Protein AF-A0A351SRW9-F1 (afdb_monomer)

Nearest PDB structures (foldseek):
  4lfy-assembly3_B  TM=5.680E-01  e=5.041E-02  Burkholderia cenocepacia J2315
  4lfy-assembly3_A  TM=5.735E-01  e=1.148E-01  Burkholderia cenocepacia J2315
  8du1-assembly1_C  TM=4.199E-01  e=1.011E+00  Elizabethkingia anophelis NUHP1
  8du1-assembly2_D  TM=4.149E-01  e=2.047E+00  Elizabethkingia anophelis NUHP1
  3kgx-assembly1_A  TM=3.823E-01  e=7.462E+00  Mus musculus

Secondary structure (DSSP, 8-state):
---HHHHHHHHHHHHTT--EEE---S-HHHHHHHHHHHHH-TTS-EEEHHHHHH--HHHHHHHHHH-TTEEEE-TT----STT-TTTSSSPP-TT---SB-SSSPBPHHHHHHHHHSTTSEE------SGGGGGGHHHHHHHHHHHHTTS-HHHHHIIIIIHHHHHH--

Sequence (169 aa):
MDTPLMRRFVLLAEKFRVPLLLHAEGEPEVVNGMKSLLEYKPEAKVIWAHNCRRSSAEIIRQILIRYSNLFCDLGGMLNASFAGYGRYWPIRTPWMHLIEDGSGQLYSDMKALYEGFPDRFLIGTDAAHTPALADYERRIHRFRQLLSNLQPETAQRLAFKNAEGLFRR

Mean predicted aligned error: 3.76 Å

pLDDT: mean 91.77, std 8.89, range [58.78, 98.75]

Solvent-accessible surface area (backbone atoms only — not comparable to full-atom values): 9067 Å² total; per-residue (Å²): 102,65,43,80,68,51,53,52,51,48,52,49,23,38,75,70,70,35,64,40,78,43,86,56,64,54,48,69,70,42,47,52,19,50,51,52,52,51,68,72,41,60,82,28,36,34,31,28,34,27,49,48,28,27,35,48,45,67,60,48,50,57,49,50,72,73,36,84,34,53,30,22,26,39,22,54,50,57,49,81,53,86,61,11,50,59,70,51,52,60,68,69,50,98,47,52,44,81,50,47,81,56,84,37,49,56,40,71,60,42,48,53,39,47,66,74,41,33,77,38,36,32,70,44,73,65,60,88,47,77,76,49,52,80,49,42,68,61,50,53,52,41,50,53,44,41,38,70,73,46,56,72,67,36,28,48,21,27,69,42,51,34,50,48,72,58,70,60,128

Radius of gyration: 15.49 Å; Cα contacts (8 Å, |Δi|>4): 272; chains: 1; bounding box: 34×34×39 Å

Structure (mmCIF, N/CA/C/O backbone):
data_AF-A0A351SRW9-F1
#
_entry.id   AF-A0A351SRW9-F1
#
loop_
_atom_site.group_PDB
_atom_site.id
_atom_site.type_symbol
_atom_site.label_atom_id
_atom_site.label_alt_id
_atom_site.label_comp_id
_atom_site.label_asym_id
_atom_site.label_entity_id
_atom_site.label_seq_id
_atom_site.pdbx_PDB_ins_code
_atom_site.Cartn_x
_atom_site.Cartn_y
_atom_site.Cartn_z
_atom_site.occupancy
_atom_site.B_iso_or_equiv
_atom_site.auth_seq_id
_atom_site.auth_comp_id
_atom_site.auth_asym_id
_atom_site.auth_atom_id
_atom_site.pdbx_PDB_model_num
ATOM 1 N N . MET A 1 1 ? 10.072 -7.244 -14.944 1.00 87.81 1 MET A N 1
ATOM 2 C CA . MET A 1 1 ? 8.792 -7.437 -14.231 1.00 87.81 1 MET A CA 1
ATOM 3 C C . MET A 1 1 ? 7.732 -8.051 -15.142 1.00 87.81 1 MET A C 1
ATOM 5 O O . MET A 1 1 ? 7.327 -9.163 -14.858 1.00 87.81 1 MET A O 1
ATOM 9 N N . ASP A 1 2 ? 7.316 -7.428 -16.249 1.00 91.19 2 ASP A N 1
ATOM 10 C CA . ASP A 1 2 ? 6.391 -8.090 -17.190 1.00 91.19 2 ASP A CA 1
ATOM 11 C C . ASP A 1 2 ? 7.121 -9.166 -18.014 1.00 91.19 2 ASP A C 1
ATOM 13 O O . ASP A 1 2 ? 7.977 -8.857 -18.840 1.00 91.19 2 ASP A O 1
ATOM 17 N N . THR A 1 3 ? 6.835 -10.438 -17.741 1.00 94.75 3 THR A N 1
ATOM 18 C CA . THR A 1 3 ? 7.409 -11.600 -18.437 1.00 94.75 3 THR A CA 1
ATOM 19 C C . THR A 1 3 ? 6.326 -12.660 -18.659 1.00 94.75 3 THR A C 1
ATOM 21 O O . THR A 1 3 ? 5.318 -12.659 -17.942 1.00 94.75 3 THR A O 1
ATOM 24 N N . PRO A 1 4 ? 6.519 -13.631 -19.578 1.00 97.06 4 PRO A N 1
ATOM 25 C CA . PRO A 1 4 ? 5.562 -14.725 -19.762 1.00 97.06 4 PRO A CA 1
ATOM 26 C C . PRO A 1 4 ? 5.242 -15.493 -18.470 1.00 97.06 4 PRO A C 1
ATOM 28 O O . PRO A 1 4 ? 4.108 -15.928 -18.278 1.00 97.06 4 PRO A O 1
ATOM 31 N N . LEU A 1 5 ? 6.216 -15.628 -17.562 1.00 96.31 5 LEU A N 1
ATOM 32 C CA . LEU A 1 5 ? 6.014 -16.256 -16.256 1.00 96.31 5 LEU A CA 1
ATOM 33 C C . LEU A 1 5 ? 5.104 -15.410 -15.356 1.00 96.31 5 LEU A C 1
ATOM 35 O O . LEU A 1 5 ? 4.131 -15.928 -14.812 1.00 96.31 5 LEU A O 1
ATOM 39 N N . MET A 1 6 ? 5.375 -14.108 -15.235 1.00 97.12 6 MET A N 1
ATOM 40 C CA . MET A 1 6 ? 4.568 -13.222 -14.390 1.00 97.12 6 MET A CA 1
ATOM 41 C C . MET A 1 6 ? 3.127 -13.114 -14.888 1.00 97.12 6 MET A C 1
ATOM 43 O O . MET A 1 6 ? 2.196 -13.179 -14.087 1.00 97.12 6 MET A O 1
ATOM 47 N N . ARG A 1 7 ? 2.923 -13.077 -16.209 1.00 97.44 7 ARG A N 1
ATOM 48 C CA . ARG A 1 7 ? 1.580 -13.136 -16.804 1.00 97.44 7 ARG A CA 1
ATOM 49 C C . ARG A 1 7 ? 0.835 -14.418 -16.430 1.00 97.44 7 ARG A C 1
ATOM 51 O O . ARG A 1 7 ? -0.351 -14.354 -16.124 1.00 97.44 7 ARG A O 1
ATOM 58 N N . ARG A 1 8 ? 1.512 -15.574 -16.379 1.00 97.75 8 ARG A N 1
ATOM 59 C CA . ARG A 1 8 ? 0.892 -16.829 -15.908 1.00 97.75 8 ARG A CA 1
ATOM 60 C C . ARG A 1 8 ? 0.471 -16.751 -14.441 1.00 97.75 8 ARG A C 1
ATOM 62 O O . ARG A 1 8 ? -0.616 -17.223 -14.125 1.00 97.75 8 ARG A O 1
ATOM 69 N N . PHE A 1 9 ? 1.268 -16.140 -13.563 1.00 97.62 9 PHE A N 1
ATOM 70 C CA . PHE A 1 9 ? 0.862 -15.941 -12.165 1.00 97.62 9 PHE A CA 1
ATOM 71 C C . PHE A 1 9 ? -0.370 -15.044 -12.039 1.00 97.62 9 PHE A C 1
ATOM 73 O O . PHE A 1 9 ? -1.285 -15.384 -11.294 1.00 97.62 9 PHE A O 1
ATOM 80 N N . VAL A 1 10 ? -0.437 -13.958 -12.813 1.00 97.50 10 VAL A N 1
ATOM 81 C CA . VAL A 1 10 ? -1.613 -13.075 -12.853 1.00 97.50 10 VAL A CA 1
ATOM 82 C C . VAL A 1 10 ? -2.863 -13.833 -13.321 1.00 97.50 10 VAL A C 1
ATOM 84 O O . VAL A 1 10 ? -3.914 -13.730 -12.692 1.00 97.50 10 VAL A O 1
ATOM 87 N N . LEU A 1 11 ? -2.749 -14.658 -14.368 1.00 97.88 11 LEU A N 1
ATOM 88 C CA . LEU A 1 11 ? -3.859 -15.494 -14.845 1.00 97.88 11 LEU A CA 1
ATOM 89 C C . LEU A 1 11 ? -4.308 -16.531 -13.806 1.00 97.88 11 LEU A C 1
ATOM 91 O O . LEU A 1 11 ? -5.500 -16.794 -13.676 1.00 97.88 11 LEU A O 1
ATOM 95 N N . LEU A 1 12 ? -3.378 -17.123 -13.051 1.00 97.75 12 LEU A N 1
ATOM 96 C CA . LEU A 1 12 ? -3.723 -18.045 -11.964 1.00 97.75 12 LEU A CA 1
ATOM 97 C C . LEU A 1 12 ? -4.444 -17.316 -10.825 1.00 97.75 12 LEU A C 1
ATOM 99 O O . LEU A 1 12 ? -5.457 -17.812 -10.334 1.00 97.75 12 LEU A O 1
ATOM 103 N N . ALA A 1 13 ? -3.948 -16.144 -10.429 1.00 97.31 13 ALA A N 1
ATOM 104 C CA . ALA A 1 13 ? -4.558 -15.327 -9.386 1.00 97.31 13 ALA A CA 1
ATOM 105 C C . ALA A 1 13 ? -6.004 -14.952 -9.739 1.00 97.31 13 ALA A C 1
ATOM 107 O O . ALA A 1 13 ? -6.905 -15.117 -8.917 1.00 97.31 13 ALA A O 1
ATOM 108 N N . GLU A 1 14 ? -6.244 -14.553 -10.990 1.00 96.88 14 GLU A N 1
ATOM 109 C CA . GLU A 1 14 ? -7.591 -14.287 -11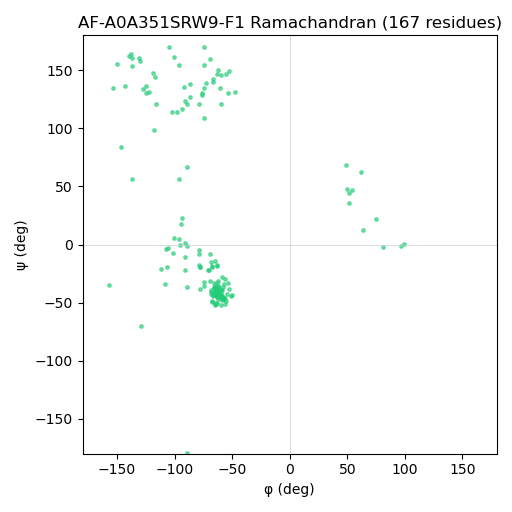.492 1.00 96.88 14 GLU A CA 1
ATOM 110 C C . GLU A 1 14 ? -8.467 -15.544 -11.509 1.00 96.88 14 GLU A C 1
ATOM 112 O O . GLU A 1 14 ? -9.540 -15.546 -10.901 1.00 96.88 14 GLU A O 1
ATOM 117 N N . LYS A 1 15 ? -7.982 -16.644 -12.102 1.00 97.25 15 LYS A N 1
ATOM 118 C CA . LYS A 1 15 ? -8.718 -17.915 -12.186 1.00 97.25 15 LYS A CA 1
ATOM 119 C C . LYS A 1 15 ? -9.173 -18.419 -10.817 1.00 97.25 15 LYS A C 1
ATOM 121 O O . LYS A 1 15 ? -10.294 -18.904 -10.673 1.00 97.25 15 LYS A O 1
ATOM 126 N N . PHE A 1 16 ? -8.302 -18.329 -9.813 1.00 96.31 16 PHE A N 1
ATOM 127 C CA . PHE A 1 16 ? -8.589 -18.785 -8.451 1.00 96.31 16 PHE A CA 1
ATOM 128 C C . PHE A 1 16 ? -9.178 -17.696 -7.550 1.00 96.31 16 PHE A C 1
ATOM 130 O O . PHE A 1 16 ? -9.442 -17.969 -6.374 1.00 96.31 16 PHE A O 1
ATOM 137 N N . ARG A 1 17 ? -9.397 -16.489 -8.088 1.00 94.88 17 ARG A N 1
ATOM 138 C CA . ARG A 1 17 ? -9.933 -15.322 -7.377 1.00 94.88 17 ARG A CA 1
ATOM 139 C C . ARG A 1 17 ? -9.191 -15.061 -6.065 1.00 94.88 17 ARG A C 1
ATOM 141 O O . ARG A 1 17 ? -9.805 -14.898 -5.013 1.00 94.88 17 ARG A O 1
ATOM 148 N N . VAL A 1 18 ? -7.863 -15.075 -6.128 1.00 95.81 18 VAL A N 1
ATOM 149 C CA . VAL A 1 18 ? -6.979 -14.738 -5.005 1.00 95.81 18 VAL A CA 1
ATOM 150 C C . VAL A 1 18 ? -6.152 -13.507 -5.353 1.00 95.81 18 VAL A C 1
ATOM 152 O O . VAL A 1 18 ? -5.765 -13.354 -6.512 1.00 95.8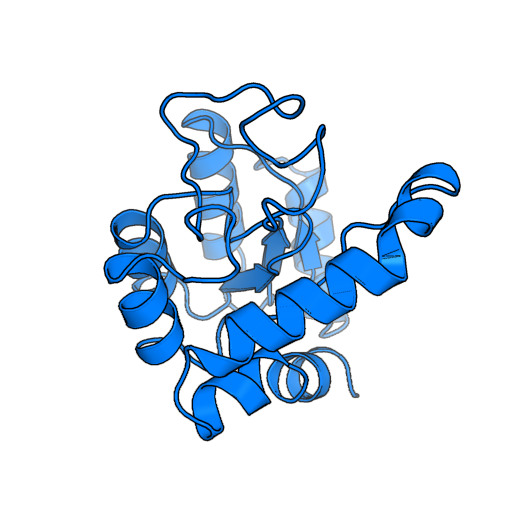1 18 VAL A O 1
ATOM 155 N N . PRO A 1 19 ? -5.867 -12.622 -4.388 1.00 96.94 19 PRO A N 1
ATOM 156 C CA . PRO A 1 19 ? -4.947 -11.522 -4.630 1.00 96.94 19 PRO A CA 1
ATOM 157 C C . PRO A 1 19 ? -3.520 -12.048 -4.849 1.00 96.94 19 PRO A C 1
ATOM 159 O O . PRO A 1 19 ? -3.067 -12.962 -4.158 1.00 96.94 19 PRO A O 1
ATOM 162 N N . LEU A 1 20 ? -2.802 -11.445 -5.796 1.00 97.31 20 LEU A N 1
ATOM 163 C CA . LEU A 1 20 ? -1.387 -11.710 -6.051 1.00 97.31 20 LEU A CA 1
ATOM 164 C C . LEU A 1 20 ? -0.530 -10.643 -5.366 1.00 97.31 20 LEU A C 1
ATOM 166 O O . LEU A 1 20 ? -0.577 -9.480 -5.760 1.00 97.31 20 LEU A O 1
ATOM 170 N N . LEU A 1 21 ? 0.265 -11.026 -4.366 1.00 96.75 21 LEU A N 1
ATOM 171 C CA . LEU A 1 21 ? 1.237 -10.124 -3.744 1.00 96.75 21 LEU A CA 1
ATOM 172 C C . LEU A 1 21 ? 2.553 -10.148 -4.523 1.00 96.75 21 LEU A C 1
ATOM 174 O O . LEU A 1 21 ? 3.121 -11.218 -4.737 1.00 96.75 21 LEU A O 1
ATOM 178 N N . LEU A 1 22 ? 3.038 -8.973 -4.928 1.00 96.12 22 LEU A N 1
ATOM 179 C CA . LEU A 1 22 ? 4.280 -8.801 -5.678 1.00 96.12 22 LEU A CA 1
ATOM 180 C C . LEU A 1 22 ? 5.235 -7.837 -4.975 1.00 96.12 22 LEU A C 1
ATOM 182 O O . LEU A 1 22 ? 4.874 -6.707 -4.640 1.00 96.12 22 LEU A O 1
ATOM 186 N N . HIS A 1 23 ? 6.486 -8.273 -4.836 1.00 93.94 23 HIS A N 1
ATOM 187 C CA . HIS A 1 23 ? 7.602 -7.418 -4.449 1.00 93.94 23 HIS A CA 1
ATOM 188 C C . HIS A 1 23 ? 8.270 -6.841 -5.692 1.00 93.94 23 HIS A C 1
ATOM 190 O O . HIS A 1 23 ? 8.731 -7.586 -6.559 1.00 93.94 23 HIS A O 1
ATOM 196 N N . ALA A 1 24 ? 8.359 -5.517 -5.766 1.00 90.94 24 ALA A N 1
ATOM 197 C CA . ALA A 1 24 ? 9.086 -4.822 -6.819 1.00 90.94 24 ALA A CA 1
ATOM 198 C C . ALA A 1 24 ? 9.556 -3.459 -6.318 1.00 90.94 24 ALA A C 1
ATOM 200 O O . ALA A 1 24 ? 8.759 -2.739 -5.714 1.00 90.94 24 ALA A O 1
ATOM 201 N N . GLU A 1 25 ? 10.812 -3.117 -6.591 1.00 87.94 25 GLU A N 1
ATOM 202 C CA . GLU A 1 25 ? 11.432 -1.857 -6.178 1.00 87.94 25 GLU A CA 1
ATOM 203 C C . GLU A 1 25 ? 11.236 -0.733 -7.202 1.00 87.94 25 GLU A C 1
ATOM 205 O O . GLU A 1 25 ? 10.527 -0.881 -8.203 1.00 87.94 25 GLU A O 1
ATOM 210 N N . GLY A 1 26 ? 11.812 0.422 -6.855 1.00 86.31 26 GLY A N 1
ATOM 211 C CA . GLY A 1 26 ? 11.513 1.762 -7.331 1.00 86.31 26 GLY A CA 1
ATOM 212 C C . GLY A 1 26 ? 11.768 2.105 -8.783 1.00 86.31 26 GLY A C 1
ATOM 213 O O . GLY A 1 26 ? 11.326 3.154 -9.259 1.00 86.31 26 GLY A O 1
ATOM 214 N N . GLU A 1 27 ? 12.510 1.251 -9.459 1.00 88.75 27 GLU A N 1
ATOM 215 C CA . GLU A 1 27 ? 13.211 1.592 -10.678 1.00 88.75 27 GLU A CA 1
ATOM 216 C C . GLU A 1 27 ? 12.235 1.738 -11.855 1.00 88.75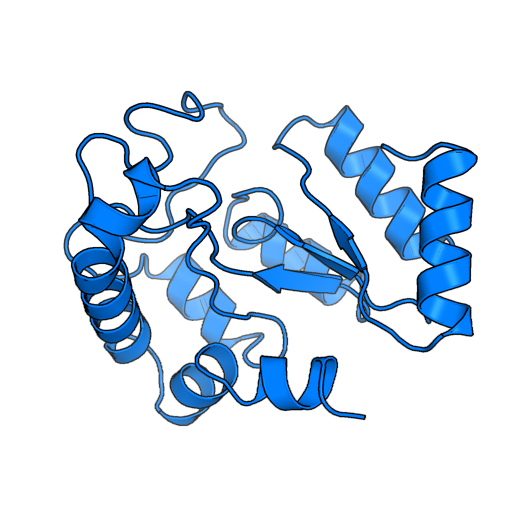 27 GLU A C 1
ATOM 218 O O . GLU A 1 27 ? 11.302 0.936 -11.987 1.00 88.75 27 GLU A O 1
ATOM 223 N N . PRO A 1 28 ? 12.423 2.741 -12.736 1.00 89.31 28 PRO A N 1
ATOM 224 C CA . PRO A 1 28 ? 11.491 3.033 -13.823 1.00 89.31 28 PRO A CA 1
ATOM 225 C C . PRO A 1 28 ? 11.107 1.822 -14.686 1.00 89.31 28 PRO A C 1
ATOM 227 O O . PRO A 1 28 ? 9.921 1.636 -14.972 1.00 89.31 28 PRO A O 1
ATOM 230 N N . GLU A 1 29 ? 12.058 0.957 -15.062 1.00 90.75 29 GLU A N 1
ATOM 231 C CA . GLU A 1 29 ? 11.755 -0.240 -15.859 1.00 90.75 29 GLU A CA 1
ATOM 232 C C . GLU A 1 29 ? 10.877 -1.241 -15.094 1.00 90.75 29 GLU A C 1
ATOM 234 O O . GLU A 1 29 ? 9.979 -1.868 -15.669 1.00 90.75 29 GLU A O 1
ATOM 239 N N . VAL A 1 30 ? 11.096 -1.375 -13.784 1.00 91.25 30 VAL A N 1
ATOM 240 C CA . VAL A 1 30 ? 10.300 -2.240 -12.906 1.00 91.25 30 VAL A CA 1
ATOM 241 C C . VAL A 1 30 ? 8.876 -1.701 -12.794 1.00 91.25 30 VAL A C 1
ATOM 243 O O . VAL A 1 30 ? 7.921 -2.469 -12.945 1.00 91.25 30 VAL A O 1
ATOM 246 N N . VAL A 1 31 ? 8.727 -0.381 -12.624 1.00 93.38 31 VAL A N 1
ATOM 247 C CA . VAL A 1 31 ? 7.419 0.294 -12.590 1.00 93.38 31 VAL A CA 1
ATOM 248 C C . VAL A 1 31 ? 6.642 0.063 -13.873 1.00 93.38 31 VAL A C 1
ATOM 250 O O . VAL A 1 31 ? 5.456 -0.260 -13.820 1.00 93.38 31 VAL A O 1
ATOM 253 N N . ASN A 1 32 ? 7.295 0.230 -15.021 1.00 94.44 32 ASN A N 1
ATOM 254 C CA . ASN A 1 32 ? 6.645 0.053 -16.313 1.00 94.44 32 ASN A CA 1
ATOM 255 C C . ASN A 1 32 ? 6.151 -1.384 -16.481 1.00 94.44 32 ASN A C 1
ATOM 257 O O . ASN A 1 32 ? 5.006 -1.587 -16.867 1.00 94.44 32 ASN A O 1
ATOM 261 N N . GLY A 1 33 ? 6.949 -2.378 -16.084 1.00 95.19 33 GLY A N 1
ATOM 262 C CA . GLY A 1 33 ? 6.488 -3.764 -16.101 1.00 95.19 33 GLY A CA 1
ATOM 263 C C . GLY A 1 33 ? 5.341 -4.044 -15.121 1.00 95.19 33 GLY A C 1
ATOM 264 O O . GLY A 1 33 ? 4.440 -4.803 -15.461 1.00 95.19 33 GLY A O 1
ATOM 265 N N . MET A 1 34 ? 5.319 -3.420 -13.937 1.00 96.38 34 MET A N 1
ATOM 266 C CA . MET A 1 34 ? 4.171 -3.526 -13.021 1.00 96.38 34 MET A CA 1
ATOM 267 C C . MET A 1 34 ? 2.898 -2.926 -13.623 1.00 96.38 34 MET A C 1
ATOM 269 O O . MET A 1 34 ? 1.842 -3.549 -13.551 1.00 96.38 34 MET A O 1
ATOM 273 N N . LYS A 1 35 ? 2.995 -1.752 -14.261 1.00 96.31 35 LYS A N 1
ATOM 274 C CA . LYS A 1 35 ? 1.872 -1.125 -14.975 1.00 96.31 35 LYS A CA 1
ATOM 275 C C . LYS A 1 35 ? 1.339 -2.046 -16.076 1.00 96.31 35 LYS A C 1
ATOM 277 O O . LYS A 1 35 ? 0.142 -2.309 -16.097 1.00 96.31 35 LYS A O 1
ATOM 282 N N . SER A 1 36 ? 2.219 -2.621 -16.899 1.00 96.88 36 SER A N 1
ATOM 283 C CA . SER A 1 36 ? 1.818 -3.575 -17.942 1.00 96.88 36 SER A CA 1
ATOM 284 C C . SER A 1 36 ? 1.098 -4.805 -17.378 1.00 96.88 36 SER A C 1
ATOM 286 O O . SER A 1 36 ? 0.128 -5.264 -17.973 1.00 96.88 36 SER A O 1
ATOM 288 N N . LEU A 1 37 ? 1.525 -5.338 -16.224 1.00 96.50 37 LEU A N 1
ATOM 289 C CA . LEU A 1 37 ? 0.842 -6.469 -15.578 1.00 96.50 37 LEU A CA 1
ATOM 290 C C . LEU A 1 37 ? -0.549 -6.093 -15.043 1.00 96.50 37 LEU A C 1
ATOM 292 O O . LEU A 1 37 ? -1.476 -6.892 -15.173 1.00 96.50 37 LEU A O 1
ATOM 296 N N . LEU A 1 38 ? -0.704 -4.894 -14.470 1.00 97.06 38 LEU A N 1
ATOM 297 C CA . LEU A 1 38 ? -2.001 -4.386 -14.000 1.00 97.06 38 LEU A CA 1
ATOM 298 C C . LEU A 1 38 ? -2.987 -4.189 -15.161 1.00 97.06 38 LEU A C 1
ATOM 300 O O . LEU A 1 38 ? -4.167 -4.504 -15.013 1.00 97.06 38 LEU A O 1
ATOM 304 N N . GLU A 1 39 ? -2.497 -3.718 -16.311 1.00 97.19 39 GLU A N 1
ATOM 305 C CA . GLU A 1 39 ? -3.281 -3.533 -17.541 1.00 97.19 39 GLU A CA 1
ATOM 306 C C . GLU A 1 39 ? -3.600 -4.855 -18.246 1.00 97.19 39 GLU A C 1
ATOM 308 O O . GLU A 1 39 ? -4.656 -4.988 -18.860 1.00 97.19 39 GLU A O 1
ATOM 313 N N . TYR A 1 40 ? -2.710 -5.845 -18.150 1.00 97.38 40 TYR A N 1
ATOM 314 C CA . TYR A 1 40 ? -2.862 -7.132 -18.828 1.00 97.38 40 TYR A CA 1
ATOM 315 C C . TYR A 1 40 ? -4.098 -7.915 -18.362 1.00 97.38 40 TYR A C 1
ATOM 317 O O . TYR A 1 40 ? -4.729 -8.602 -19.168 1.00 97.38 40 TYR A O 1
ATOM 325 N N . LYS A 1 41 ? -4.442 -7.831 -17.070 1.00 97.25 41 LYS A N 1
ATOM 326 C CA . LYS A 1 41 ? -5.618 -8.507 -16.504 1.00 97.25 41 LYS A CA 1
ATOM 327 C C . LYS A 1 41 ? -6.246 -7.682 -15.367 1.00 97.25 41 LYS A C 1
ATOM 329 O O . LYS A 1 41 ? -5.968 -7.950 -14.195 1.00 97.25 41 LYS A O 1
ATOM 334 N N . PRO A 1 42 ? -7.107 -6.700 -15.685 1.00 97.12 42 PRO A N 1
ATOM 335 C CA . PRO A 1 42 ? -7.722 -5.816 -14.692 1.00 97.12 42 PRO A CA 1
ATOM 336 C C . PRO A 1 42 ? -8.626 -6.530 -13.677 1.00 97.12 42 PRO A C 1
ATOM 338 O O . PRO A 1 42 ? -8.905 -5.987 -12.614 1.00 97.12 42 PRO A O 1
ATOM 341 N N . GLU A 1 43 ? -9.081 -7.753 -13.962 1.00 96.94 43 GLU A N 1
ATOM 342 C CA . GLU A 1 43 ? -9.870 -8.553 -13.016 1.00 96.94 43 GLU A CA 1
ATOM 343 C C . GLU A 1 43 ? -9.007 -9.206 -11.922 1.00 96.94 43 GLU A C 1
ATOM 345 O O . GLU A 1 43 ? -9.520 -9.592 -10.868 1.00 96.94 43 GLU A O 1
ATOM 350 N N . ALA A 1 44 ? -7.694 -9.327 -12.144 1.00 97.50 44 ALA A N 1
ATOM 351 C CA . ALA A 1 44 ? -6.763 -9.856 -11.156 1.00 97.50 44 ALA A CA 1
ATOM 352 C C . ALA A 1 44 ? -6.433 -8.779 -10.116 1.00 97.50 44 ALA A C 1
ATOM 354 O O . ALA A 1 44 ? -5.884 -7.731 -10.457 1.00 97.50 44 ALA A O 1
ATOM 355 N N . LYS A 1 45 ? -6.712 -9.048 -8.836 1.00 97.81 45 LYS A N 1
ATOM 356 C CA . LYS A 1 45 ? -6.299 -8.163 -7.738 1.00 97.81 45 LYS A CA 1
ATOM 357 C C . LYS A 1 45 ? -4.808 -8.343 -7.457 1.00 97.81 45 LYS A C 1
ATOM 359 O O . LYS A 1 45 ? -4.351 -9.470 -7.260 1.00 97.81 45 LYS A O 1
ATOM 364 N N . VAL A 1 46 ? -4.067 -7.243 -7.385 1.00 98.12 46 VAL A N 1
ATOM 365 C CA . VAL A 1 46 ? -2.622 -7.242 -7.121 1.00 98.12 46 VAL A CA 1
ATOM 366 C C . VAL A 1 46 ? -2.332 -6.413 -5.880 1.00 98.12 46 VAL A C 1
ATOM 368 O O . VAL A 1 46 ? -2.785 -5.279 -5.785 1.00 98.12 46 VAL A O 1
ATOM 371 N N . ILE A 1 47 ? -1.553 -6.956 -4.948 1.00 98.25 47 ILE A N 1
ATOM 372 C CA . ILE A 1 47 ? -0.998 -6.221 -3.809 1.00 98.25 47 ILE A CA 1
ATOM 373 C C . ILE A 1 47 ? 0.466 -5.934 -4.129 1.00 98.25 47 ILE A C 1
ATOM 375 O O . ILE A 1 47 ? 1.270 -6.856 -4.251 1.00 98.25 47 ILE A O 1
ATOM 379 N N . TRP A 1 48 ? 0.822 -4.666 -4.294 1.00 97.50 48 TRP A N 1
ATOM 380 C CA . TRP A 1 48 ? 2.205 -4.260 -4.493 1.00 97.50 48 TRP A CA 1
ATOM 381 C C . TRP A 1 48 ? 2.832 -3.894 -3.152 1.00 97.50 48 TRP A C 1
ATOM 383 O O . TRP A 1 48 ? 2.416 -2.940 -2.488 1.00 97.50 48 TRP A O 1
ATOM 393 N N . ALA A 1 49 ? 3.851 -4.667 -2.788 1.00 95.62 49 ALA A N 1
ATOM 394 C CA . ALA A 1 49 ? 4.551 -4.549 -1.527 1.00 95.62 49 ALA A CA 1
ATOM 395 C C . ALA A 1 49 ? 5.066 -3.139 -1.225 1.00 95.62 49 ALA A C 1
ATOM 397 O O . ALA A 1 49 ? 5.460 -2.376 -2.119 1.00 95.62 49 ALA A O 1
ATOM 398 N N . HIS A 1 50 ? 5.113 -2.850 0.075 1.00 93.56 50 HIS A N 1
ATOM 399 C CA . HIS A 1 50 ? 5.847 -1.728 0.648 1.00 93.56 50 HIS A CA 1
ATOM 400 C C . HIS A 1 50 ? 5.357 -0.365 0.150 1.00 93.56 50 HIS A C 1
ATOM 402 O O . HIS A 1 50 ? 6.084 0.375 -0.497 1.00 93.56 50 HIS A O 1
ATOM 408 N N . ASN A 1 51 ? 4.107 -0.010 0.427 1.00 95.00 51 ASN A N 1
ATOM 409 C CA . ASN A 1 51 ? 3.471 1.238 0.014 1.00 95.00 51 ASN A CA 1
ATOM 410 C C . ASN A 1 51 ? 3.556 1.458 -1.503 1.00 95.00 51 ASN A C 1
ATOM 412 O O . ASN A 1 51 ? 3.970 2.524 -1.958 1.00 95.00 51 ASN A O 1
ATOM 416 N N . CYS A 1 52 ? 3.236 0.414 -2.279 1.00 95.00 52 CYS A N 1
ATOM 417 C CA . CYS A 1 52 ? 3.332 0.425 -3.733 1.00 95.00 52 CYS A CA 1
ATOM 418 C C . CYS A 1 52 ? 4.691 0.966 -4.191 1.00 95.00 52 CYS A C 1
ATOM 420 O O . CYS A 1 52 ? 4.783 2.061 -4.767 1.00 95.00 52 CYS A O 1
ATOM 422 N N . ARG A 1 53 ? 5.747 0.176 -3.925 1.00 90.38 53 ARG A N 1
ATOM 423 C CA . ARG A 1 53 ? 7.129 0.461 -4.354 1.00 90.38 53 ARG A CA 1
ATOM 424 C C . ARG A 1 53 ? 7.840 1.566 -3.566 1.00 90.38 53 ARG A C 1
ATOM 426 O O . ARG A 1 53 ? 8.752 2.215 -4.082 1.00 90.38 53 ARG A O 1
ATOM 433 N N . ARG A 1 54 ? 7.373 1.844 -2.353 1.00 92.00 54 ARG A N 1
ATOM 434 C CA . ARG A 1 54 ? 7.805 2.953 -1.497 1.00 92.00 54 ARG A CA 1
ATOM 435 C C . ARG A 1 54 ? 7.784 4.310 -2.209 1.00 92.00 54 ARG A C 1
ATOM 437 O O . ARG A 1 54 ? 8.667 5.143 -2.007 1.00 92.00 54 ARG A O 1
ATOM 444 N N . SER A 1 55 ? 6.807 4.507 -3.087 1.00 92.31 55 SER A N 1
ATOM 445 C CA . SER A 1 55 ? 6.693 5.713 -3.912 1.00 92.31 55 SER A CA 1
ATOM 446 C C . SER A 1 55 ? 6.216 6.918 -3.091 1.00 92.31 55 SER A C 1
ATOM 448 O O . SER A 1 55 ? 5.797 6.776 -1.943 1.00 92.31 55 SER A O 1
ATOM 450 N N . SER A 1 56 ? 6.263 8.119 -3.675 1.00 94.12 56 SER A N 1
ATOM 451 C CA . SER A 1 56 ? 5.692 9.321 -3.058 1.00 94.12 56 SER A CA 1
ATOM 452 C C . SER A 1 56 ? 4.165 9.256 -3.023 1.00 94.12 56 SER A C 1
ATOM 454 O O . SER A 1 56 ? 3.541 8.552 -3.825 1.00 94.12 56 SER A O 1
ATOM 456 N N . ALA A 1 57 ? 3.548 10.048 -2.142 1.00 97.38 57 ALA A N 1
ATOM 457 C CA . ALA A 1 57 ? 2.096 10.091 -2.024 1.00 97.38 57 ALA A CA 1
ATOM 458 C C . ALA A 1 57 ? 1.410 10.485 -3.346 1.00 97.38 57 ALA A C 1
ATOM 460 O O . ALA A 1 57 ? 0.352 9.965 -3.702 1.00 97.38 57 ALA A O 1
ATOM 461 N N . GLU A 1 58 ? 2.032 11.398 -4.092 1.00 96.81 58 GLU A N 1
ATOM 462 C CA . GLU A 1 58 ? 1.558 11.862 -5.394 1.00 96.81 58 GLU A CA 1
ATOM 463 C C . GLU A 1 58 ? 1.538 10.740 -6.437 1.00 96.81 58 GLU A C 1
ATOM 465 O O . GLU A 1 58 ? 0.507 10.504 -7.069 1.00 96.81 58 GLU A O 1
ATOM 470 N N . ILE A 1 59 ? 2.646 10.010 -6.585 1.00 95.44 59 ILE A N 1
ATOM 471 C CA . ILE A 1 59 ? 2.751 8.930 -7.571 1.00 95.44 59 ILE A CA 1
ATOM 472 C C . ILE A 1 59 ? 1.779 7.798 -7.237 1.00 95.44 59 ILE A C 1
ATOM 474 O O . ILE A 1 59 ? 1.115 7.285 -8.139 1.00 95.44 59 ILE A O 1
ATOM 478 N N . ILE A 1 60 ? 1.641 7.440 -5.955 1.00 97.31 60 ILE A N 1
ATOM 479 C CA . ILE A 1 60 ? 0.699 6.394 -5.529 1.00 97.31 60 ILE A CA 1
ATOM 480 C C . ILE A 1 60 ? -0.741 6.807 -5.845 1.00 97.31 60 ILE A C 1
ATOM 482 O O . ILE A 1 60 ? -1.497 6.021 -6.414 1.00 97.31 60 ILE A O 1
ATOM 486 N N . ARG A 1 61 ? -1.116 8.059 -5.557 1.00 98.38 61 ARG A N 1
ATOM 487 C CA . ARG A 1 61 ? -2.436 8.594 -5.918 1.00 98.38 61 ARG A CA 1
ATOM 488 C C . ARG A 1 61 ? -2.705 8.451 -7.418 1.00 98.38 61 ARG A C 1
ATOM 490 O O . ARG A 1 61 ? -3.757 7.942 -7.794 1.00 98.38 61 ARG A O 1
ATOM 497 N N . GLN A 1 62 ? -1.758 8.847 -8.269 1.00 97.12 62 GLN A N 1
ATOM 498 C CA . GLN A 1 62 ? -1.915 8.759 -9.726 1.00 97.12 62 GLN A CA 1
ATOM 499 C C . GLN A 1 62 ? -2.140 7.314 -10.204 1.00 97.12 62 GLN A C 1
ATOM 501 O O . GLN A 1 62 ? -3.016 7.069 -11.036 1.00 97.12 62 GLN A O 1
ATOM 506 N N . ILE A 1 63 ? -1.386 6.343 -9.675 1.00 96.56 63 ILE A N 1
ATOM 507 C CA . ILE A 1 63 ? -1.541 4.937 -10.083 1.00 96.56 63 ILE A CA 1
ATOM 508 C C . ILE A 1 63 ? -2.810 4.293 -9.507 1.00 96.56 63 ILE A C 1
ATOM 510 O O . ILE A 1 63 ? -3.443 3.511 -10.211 1.00 96.56 63 ILE A O 1
ATOM 514 N N . LEU A 1 64 ? -3.231 4.634 -8.282 1.00 98.12 64 LEU A N 1
ATOM 515 C CA . LEU A 1 64 ? -4.454 4.086 -7.675 1.00 98.12 64 LEU A CA 1
ATOM 516 C C . LEU A 1 64 ? -5.732 4.583 -8.359 1.00 98.12 64 LEU A C 1
ATOM 518 O O . LEU A 1 64 ? -6.706 3.829 -8.424 1.00 98.12 64 LEU A O 1
ATOM 522 N N . ILE A 1 65 ? -5.715 5.815 -8.884 1.00 98.00 65 ILE A N 1
ATOM 523 C CA . ILE A 1 65 ? -6.788 6.360 -9.733 1.00 98.00 65 ILE A CA 1
ATOM 524 C C . ILE A 1 65 ? -6.897 5.561 -11.034 1.00 98.00 65 ILE A C 1
ATOM 526 O O . ILE A 1 65 ? -7.998 5.267 -11.488 1.00 98.00 65 ILE A O 1
ATOM 530 N N . ARG A 1 66 ? -5.757 5.209 -11.640 1.00 97.88 66 ARG A N 1
ATOM 531 C CA . ARG A 1 66 ? -5.722 4.538 -12.946 1.00 97.88 66 ARG A CA 1
ATOM 532 C C . ARG A 1 66 ? -6.047 3.046 -12.871 1.00 97.88 66 ARG A C 1
ATOM 534 O O . ARG A 1 66 ? -6.696 2.529 -13.774 1.00 97.88 66 ARG A O 1
ATOM 541 N N . TYR A 1 67 ? -5.588 2.355 -11.830 1.00 98.12 67 TYR A N 1
ATOM 542 C CA . TYR A 1 67 ? -5.692 0.898 -11.724 1.00 98.12 67 TYR A CA 1
ATOM 543 C C . TYR A 1 67 ? -6.537 0.522 -10.517 1.00 98.12 67 TYR A C 1
ATOM 545 O O . TYR A 1 67 ? -6.026 0.504 -9.404 1.00 98.12 67 TYR A O 1
ATOM 553 N N . SER A 1 68 ? -7.818 0.209 -10.707 1.00 97.25 68 SER A N 1
ATOM 554 C CA . SER A 1 68 ? -8.743 -0.156 -9.618 1.00 97.25 68 SER A CA 1
ATOM 555 C C . SER A 1 68 ? -8.417 -1.497 -8.947 1.00 97.25 68 SER A C 1
ATOM 557 O O . SER A 1 68 ? -8.837 -1.742 -7.819 1.00 97.25 68 SER A O 1
ATOM 559 N N . ASN A 1 69 ? -7.634 -2.349 -9.608 1.00 97.88 69 ASN A N 1
ATOM 560 C CA . ASN A 1 69 ? -7.229 -3.670 -9.130 1.00 97.88 69 ASN A CA 1
ATOM 561 C C . ASN A 1 69 ? -5.937 -3.682 -8.295 1.00 97.88 69 ASN A C 1
ATOM 563 O O . ASN A 1 69 ? -5.526 -4.745 -7.825 1.00 97.88 69 ASN A O 1
ATOM 567 N N . LEU A 1 70 ? -5.302 -2.522 -8.106 1.00 98.31 70 LEU A N 1
ATOM 568 C CA . LEU A 1 70 ? -4.079 -2.376 -7.319 1.00 98.31 70 LEU A CA 1
ATOM 569 C C . LEU A 1 70 ? -4.378 -2.165 -5.826 1.00 98.31 70 LEU A C 1
ATOM 571 O O . LEU A 1 70 ? -5.234 -1.378 -5.448 1.00 98.31 70 LEU A O 1
ATOM 575 N N . PHE A 1 71 ? -3.620 -2.800 -4.957 1.00 98.44 71 PHE A N 1
ATOM 576 C CA . PHE A 1 71 ? -3.609 -2.561 -3.519 1.00 98.44 71 PHE A CA 1
ATOM 577 C C . PHE A 1 71 ? -2.157 -2.402 -3.077 1.00 98.44 71 PHE A C 1
ATOM 579 O O . PHE A 1 71 ? -1.246 -2.847 -3.777 1.00 98.44 71 PHE A O 1
ATOM 586 N N . CYS A 1 72 ? -1.929 -1.792 -1.921 1.00 98.12 72 CYS A N 1
ATOM 587 C CA . CYS A 1 72 ? -0.590 -1.633 -1.360 1.00 98.12 72 CYS A CA 1
ATOM 588 C C . CYS A 1 72 ? -0.574 -2.149 0.082 1.00 98.12 72 CYS A C 1
ATOM 590 O O . CYS A 1 72 ? -1.444 -1.782 0.868 1.00 98.12 72 CYS A O 1
ATOM 592 N N . ASP A 1 73 ? 0.415 -2.945 0.479 1.00 96.75 73 ASP A N 1
ATOM 593 C CA . AS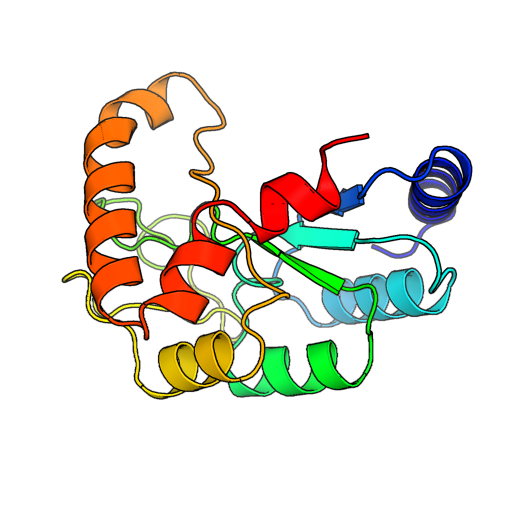P A 1 73 ? 0.645 -3.209 1.906 1.00 96.75 73 ASP A CA 1
ATOM 594 C C . ASP A 1 73 ? 1.722 -2.282 2.472 1.00 96.75 73 ASP A C 1
ATOM 596 O O . ASP A 1 73 ? 2.586 -1.807 1.746 1.00 96.75 73 ASP A O 1
ATOM 600 N N . LEU A 1 74 ? 1.686 -2.020 3.775 1.00 94.88 74 LEU A N 1
ATOM 601 C CA . LEU A 1 74 ? 2.669 -1.193 4.479 1.00 94.88 74 LEU A CA 1
ATOM 602 C C . LEU A 1 74 ? 3.797 -2.020 5.122 1.00 94.88 74 LEU A C 1
ATOM 604 O O . LEU A 1 74 ? 4.507 -1.519 5.999 1.00 94.88 74 LEU A O 1
ATOM 608 N N . GLY A 1 75 ? 3.978 -3.272 4.686 1.00 91.38 75 GLY A N 1
ATOM 609 C CA . GLY A 1 75 ? 5.094 -4.130 5.072 1.00 91.38 75 GLY A CA 1
ATOM 610 C C . GLY A 1 75 ? 6.415 -3.392 4.965 1.00 91.38 75 GLY A C 1
ATOM 611 O O . GLY A 1 75 ? 6.664 -2.720 3.972 1.00 91.38 75 GLY A O 1
ATOM 612 N N . GLY A 1 76 ? 7.254 -3.458 5.997 1.00 87.69 76 GLY A N 1
ATOM 613 C CA . GLY A 1 76 ? 8.600 -2.881 5.940 1.00 87.69 76 GLY A CA 1
ATOM 614 C C . GLY A 1 76 ? 8.656 -1.357 5.759 1.00 87.69 76 GLY A C 1
ATOM 615 O O . GLY A 1 76 ? 9.729 -0.835 5.474 1.00 87.69 76 GLY A O 1
ATOM 616 N N . MET A 1 77 ? 7.540 -0.631 5.918 1.00 89.19 77 MET A N 1
ATOM 617 C CA . MET A 1 77 ? 7.503 0.832 5.763 1.00 89.19 77 MET A CA 1
ATOM 618 C C . MET A 1 77 ? 7.762 1.602 7.057 1.00 89.19 77 MET A C 1
ATOM 620 O O . MET A 1 77 ? 7.937 2.819 7.027 1.00 89.19 77 MET A O 1
ATOM 624 N N . LEU A 1 78 ? 7.774 0.906 8.194 1.00 86.69 78 LEU A N 1
ATOM 625 C CA . LEU A 1 78 ? 7.993 1.529 9.490 1.00 86.69 78 LEU A CA 1
ATOM 626 C C . LEU A 1 78 ? 9.454 1.912 9.692 1.00 86.69 78 LEU A C 1
ATOM 628 O O . LEU A 1 78 ? 10.370 1.106 9.510 1.00 86.69 78 LEU A O 1
ATOM 632 N N . ASN A 1 79 ? 9.656 3.121 10.195 1.00 78.44 79 ASN A N 1
ATOM 633 C CA . ASN A 1 79 ? 10.952 3.643 10.590 1.00 78.44 79 ASN A CA 1
ATOM 634 C C . ASN A 1 79 ? 11.146 3.452 12.110 1.00 78.44 79 ASN A C 1
ATOM 636 O O . ASN A 1 79 ? 11.344 4.404 12.862 1.00 78.44 79 ASN A O 1
ATOM 640 N N . ALA A 1 80 ? 11.025 2.199 12.570 1.00 67.06 80 ALA A N 1
ATOM 641 C CA . ALA A 1 80 ? 10.989 1.832 13.994 1.00 67.06 80 ALA A CA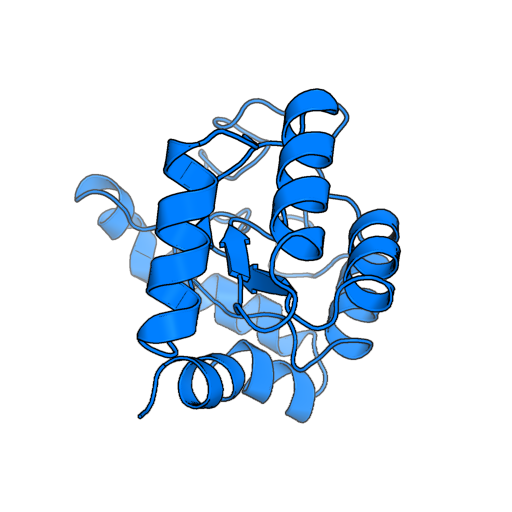 1
ATOM 642 C C . ALA A 1 80 ? 12.276 1.170 14.527 1.00 67.06 80 ALA A C 1
ATOM 644 O O . ALA A 1 80 ? 12.350 0.841 15.710 1.00 67.06 80 ALA A O 1
ATOM 645 N N . SER A 1 81 ? 13.272 0.926 13.672 1.00 64.56 81 SER A N 1
ATOM 646 C CA . SER A 1 81 ? 14.507 0.214 14.023 1.00 64.56 81 SER A CA 1
ATOM 647 C C . SER A 1 81 ? 15.724 0.894 13.397 1.00 64.56 81 SER A C 1
ATOM 649 O O . SER A 1 81 ? 15.592 1.678 12.458 1.00 64.56 81 SER A O 1
ATOM 651 N N . PHE A 1 82 ? 16.920 0.564 13.892 1.00 58.78 82 PHE A N 1
ATOM 652 C CA . PHE A 1 82 ? 18.194 0.991 13.302 1.00 58.78 82 PHE A CA 1
ATOM 653 C C . PHE A 1 82 ? 18.306 0.564 11.827 1.00 58.78 82 PHE A C 1
ATOM 655 O O . PHE A 1 82 ? 18.890 1.273 11.015 1.00 58.78 82 PHE A O 1
ATOM 662 N N . ALA A 1 83 ? 17.655 -0.549 11.474 1.00 60.50 83 ALA A N 1
ATOM 663 C CA . ALA A 1 83 ? 17.539 -1.047 10.110 1.00 60.50 83 ALA A CA 1
ATOM 664 C C . ALA A 1 83 ? 16.263 -0.580 9.374 1.00 60.50 83 ALA A C 1
ATOM 666 O O . ALA A 1 83 ? 15.807 -1.249 8.452 1.00 60.50 83 ALA A O 1
ATOM 667 N N . GLY A 1 84 ? 15.647 0.529 9.800 1.00 64.50 84 GLY A N 1
ATOM 668 C CA . GLY A 1 84 ? 14.448 1.075 9.163 1.00 64.50 84 GLY A CA 1
ATOM 669 C C . GLY A 1 84 ? 14.646 1.333 7.666 1.00 64.50 84 GLY A C 1
ATOM 670 O O . GLY A 1 84 ? 15.742 1.694 7.219 1.00 64.50 84 GLY A O 1
ATOM 671 N N . TYR A 1 85 ? 13.575 1.152 6.893 1.00 74.69 85 TYR A N 1
ATOM 672 C CA . TYR A 1 85 ? 13.583 1.397 5.454 1.00 74.69 85 TYR A CA 1
ATOM 673 C C . TYR A 1 85 ? 14.093 2.819 5.148 1.00 74.69 85 TYR A C 1
ATOM 675 O O . TYR A 1 85 ? 13.666 3.790 5.769 1.00 74.69 85 TYR A O 1
ATOM 683 N N . GLY A 1 86 ? 15.058 2.933 4.228 1.00 66.62 86 GLY A N 1
ATOM 684 C CA . GLY A 1 86 ? 15.705 4.200 3.874 1.00 66.62 86 GLY A CA 1
ATOM 685 C C . GLY A 1 86 ? 16.818 4.668 4.826 1.00 66.62 86 GLY A C 1
ATOM 686 O O . GLY A 1 86 ? 17.436 5.693 4.536 1.00 66.62 86 GLY A O 1
ATOM 687 N N . ARG A 1 87 ? 17.104 3.944 5.925 1.00 68.00 87 ARG A N 1
ATOM 688 C CA . ARG A 1 87 ? 18.241 4.212 6.838 1.00 68.00 87 ARG A CA 1
ATOM 689 C C . ARG A 1 87 ? 19.370 3.187 6.747 1.00 68.00 87 ARG A C 1
ATOM 691 O O . ARG A 1 87 ? 20.525 3.567 6.899 1.00 68.00 87 ARG A O 1
ATOM 698 N N . TYR A 1 88 ? 19.048 1.920 6.495 1.00 70.44 88 TYR A N 1
ATOM 699 C CA . TYR A 1 88 ? 20.044 0.855 6.335 1.00 70.44 88 TYR A CA 1
ATOM 700 C C . TYR A 1 88 ? 19.811 0.064 5.050 1.00 70.44 88 TYR A C 1
ATOM 702 O O . TYR A 1 88 ? 20.573 0.200 4.094 1.00 70.44 88 TYR A O 1
ATOM 710 N N . TRP A 1 89 ? 18.733 -0.725 5.007 1.00 68.56 89 TRP A N 1
ATOM 711 C CA . TRP A 1 89 ? 18.371 -1.512 3.836 1.00 68.56 89 TRP A CA 1
ATOM 712 C C . TRP A 1 89 ? 16.841 -1.568 3.654 1.00 68.56 89 TRP A C 1
ATOM 714 O O . TRP A 1 89 ? 16.134 -1.762 4.643 1.00 68.56 89 TRP A O 1
ATOM 724 N N . PRO A 1 90 ? 16.314 -1.406 2.424 1.00 70.06 90 PRO A N 1
ATOM 725 C CA . PRO A 1 90 ? 17.044 -1.033 1.214 1.00 70.06 90 PRO A CA 1
ATOM 726 C C . PRO A 1 90 ? 17.684 0.357 1.316 1.00 70.06 90 PRO A C 1
ATOM 728 O O . PRO A 1 90 ? 17.209 1.238 2.043 1.00 70.06 90 PRO A O 1
ATOM 731 N N . ILE A 1 91 ? 18.809 0.507 0.610 1.00 74.88 91 ILE A N 1
ATOM 732 C CA . ILE A 1 91 ? 19.541 1.771 0.493 1.00 74.88 91 ILE A CA 1
ATOM 733 C C . ILE A 1 91 ? 18.610 2.788 -0.159 1.00 74.88 9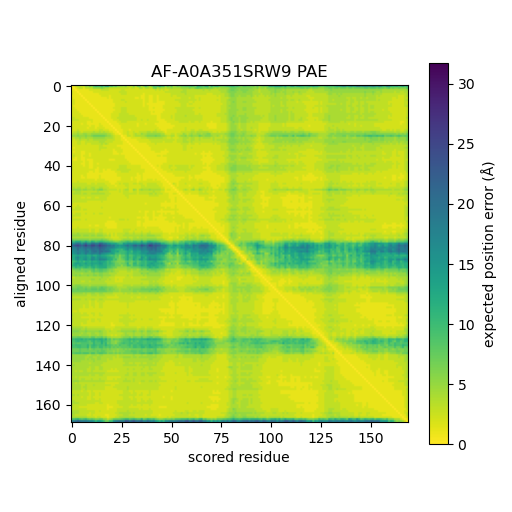1 ILE A C 1
ATOM 735 O O . ILE A 1 91 ? 17.943 2.484 -1.146 1.00 74.88 91 ILE A O 1
ATOM 739 N N . ARG A 1 92 ? 18.570 4.004 0.388 1.00 79.38 92 ARG A N 1
ATOM 740 C CA . ARG A 1 92 ? 17.713 5.068 -0.130 1.00 79.38 92 ARG A CA 1
ATOM 741 C C . ARG A 1 92 ? 18.065 5.387 -1.585 1.00 79.38 92 ARG A C 1
ATOM 743 O O . ARG A 1 92 ? 19.182 5.807 -1.878 1.00 79.38 92 ARG A O 1
ATOM 750 N N . THR A 1 93 ? 17.087 5.247 -2.473 1.00 84.56 93 THR A N 1
ATOM 751 C CA . THR A 1 93 ? 17.169 5.690 -3.872 1.00 84.56 93 THR A CA 1
ATOM 752 C C . THR A 1 93 ? 16.352 6.976 -4.084 1.00 84.56 93 THR A C 1
ATOM 754 O O . THR A 1 93 ? 15.582 7.370 -3.202 1.00 84.56 93 THR A O 1
ATOM 757 N N . PRO A 1 94 ? 16.468 7.655 -5.241 1.00 88.25 94 PRO A N 1
ATOM 758 C CA . PRO A 1 94 ? 15.626 8.815 -5.559 1.00 88.25 94 PRO A CA 1
ATOM 759 C C . PRO A 1 94 ? 14.126 8.502 -5.671 1.00 88.25 94 PRO A C 1
ATOM 761 O O . PRO A 1 94 ? 13.304 9.409 -5.605 1.00 88.25 94 PRO A O 1
ATOM 764 N N . TRP A 1 95 ? 13.759 7.229 -5.839 1.00 86.38 95 TRP A N 1
ATOM 765 C CA . TRP A 1 95 ? 12.380 6.777 -6.075 1.00 86.38 95 TRP A CA 1
ATOM 766 C C . TRP A 1 95 ? 11.661 6.321 -4.805 1.00 86.38 95 TRP A C 1
ATOM 768 O O . TRP A 1 95 ? 10.554 5.780 -4.883 1.00 86.38 95 TRP A O 1
ATOM 778 N N . MET A 1 96 ? 12.336 6.485 -3.671 1.00 87.56 96 MET A N 1
ATOM 779 C CA . MET A 1 96 ? 12.041 5.894 -2.381 1.00 87.56 96 MET A CA 1
ATOM 780 C C . MET A 1 96 ? 11.686 6.992 -1.373 1.00 87.56 96 MET A C 1
ATOM 782 O O . MET A 1 96 ? 12.488 7.884 -1.087 1.00 87.56 96 MET A O 1
ATOM 786 N N . HIS A 1 97 ? 10.481 6.911 -0.809 1.00 90.00 97 HIS A N 1
ATOM 787 C CA . HIS A 1 97 ? 9.930 7.899 0.115 1.00 90.00 97 HIS A CA 1
ATOM 788 C C . HIS A 1 97 ? 9.493 7.256 1.428 1.00 90.00 97 HIS A C 1
ATOM 790 O O . HIS A 1 97 ? 8.884 6.187 1.447 1.00 90.00 97 HIS A O 1
ATOM 796 N N . LEU A 1 98 ? 9.825 7.922 2.532 1.00 89.81 98 LEU A N 1
ATOM 797 C CA . LEU A 1 98 ? 9.371 7.558 3.870 1.00 89.81 98 LEU A CA 1
ATOM 798 C C . LEU A 1 98 ? 7.896 7.937 4.049 1.00 89.81 98 LEU A C 1
ATOM 800 O O . LEU A 1 98 ? 7.410 8.863 3.404 1.00 89.81 98 LEU A O 1
ATOM 804 N N . ILE A 1 99 ? 7.203 7.239 4.952 1.00 92.81 99 ILE A N 1
ATOM 805 C CA . ILE A 1 99 ? 5.788 7.510 5.257 1.00 92.81 99 ILE A CA 1
ATOM 806 C C . ILE A 1 99 ? 5.577 8.200 6.608 1.00 92.81 99 ILE A C 1
ATOM 808 O O . ILE A 1 99 ? 4.536 8.815 6.825 1.00 92.81 99 ILE A O 1
ATOM 812 N N . GLU A 1 100 ? 6.567 8.114 7.497 1.00 92.00 100 GLU A N 1
ATOM 813 C CA . GLU A 1 100 ? 6.564 8.713 8.830 1.00 92.00 100 GLU A CA 1
ATOM 814 C C . GLU A 1 100 ? 7.917 9.363 9.149 1.00 92.00 100 GLU A C 1
ATOM 816 O O . GLU A 1 100 ? 8.948 9.012 8.566 1.00 92.00 100 GLU A O 1
ATOM 821 N N . ASP A 1 101 ? 7.924 10.264 10.129 1.00 88.75 101 ASP A N 1
ATOM 822 C CA . ASP A 1 101 ? 9.116 10.996 10.578 1.00 88.75 101 ASP A CA 1
ATOM 823 C C . ASP A 1 101 ? 10.055 10.191 11.504 1.00 88.75 101 ASP A C 1
ATOM 825 O O . ASP A 1 101 ? 11.154 10.640 11.840 1.00 88.75 101 ASP A O 1
ATOM 829 N N . GLY A 1 102 ? 9.661 8.972 11.886 1.00 84.94 102 GLY A N 1
ATOM 830 C CA . GLY A 1 102 ? 10.386 8.122 12.835 1.00 84.94 102 GLY A CA 1
ATOM 831 C C . GLY A 1 102 ? 9.882 8.205 14.278 1.00 84.94 102 GLY A C 1
ATOM 832 O O . GLY A 1 102 ? 10.362 7.446 15.125 1.00 84.94 102 GLY A O 1
ATOM 833 N N . SER A 1 103 ? 8.873 9.027 14.568 1.00 85.31 103 SER A N 1
ATOM 834 C CA . SER A 1 103 ? 8.180 9.096 15.864 1.00 85.31 103 SER A CA 1
ATOM 835 C C . SER A 1 103 ? 6.823 8.374 15.890 1.00 85.31 103 SER A C 1
ATOM 837 O O . SER A 1 103 ? 6.241 8.195 16.958 1.00 85.31 103 SER A O 1
ATOM 839 N N . GLY A 1 104 ? 6.336 7.895 14.743 1.00 86.88 104 GLY A N 1
ATOM 840 C CA . GLY A 1 104 ? 4.980 7.369 14.564 1.00 86.88 104 GLY A CA 1
ATOM 841 C C . GLY A 1 104 ? 4.033 8.379 13.928 1.00 86.88 104 GLY A C 1
ATOM 842 O O . GLY A 1 104 ? 2.863 8.057 13.721 1.00 86.88 104 GLY A O 1
ATOM 843 N N . GLN A 1 105 ? 4.524 9.580 13.613 1.00 93.19 105 GLN A N 1
ATOM 844 C CA . GLN A 1 105 ? 3.763 10.630 12.956 1.00 93.19 105 GLN A CA 1
ATOM 845 C C . GLN A 1 105 ? 3.876 10.492 11.434 1.00 93.19 105 GLN A C 1
ATOM 847 O O . GLN A 1 105 ? 4.967 10.552 10.863 1.00 93.19 105 GLN A O 1
ATOM 852 N N . LEU A 1 106 ? 2.731 10.321 10.769 1.00 95.94 106 LEU A N 1
ATOM 853 C CA . LEU A 1 106 ? 2.645 10.314 9.310 1.00 95.94 106 LEU A CA 1
ATOM 854 C C . LEU A 1 106 ? 2.973 11.694 8.742 1.00 95.94 106 LEU A C 1
ATOM 856 O O . LEU A 1 106 ? 2.524 12.714 9.278 1.00 95.94 106 LEU A O 1
ATOM 860 N N . TYR A 1 107 ? 3.663 11.713 7.601 1.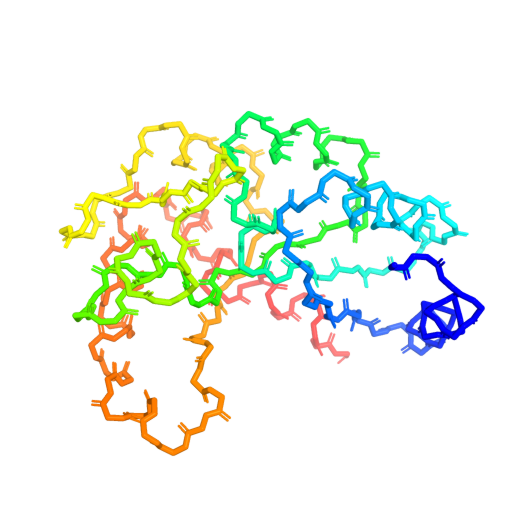00 96.44 107 TYR A N 1
ATOM 861 C CA . TYR A 1 107 ? 3.734 12.916 6.776 1.00 96.44 107 TYR A CA 1
ATOM 862 C C . TYR A 1 107 ? 2.340 13.294 6.257 1.00 96.44 107 TYR A C 1
ATOM 864 O O . TYR A 1 107 ? 1.488 12.432 6.019 1.00 96.44 107 TYR A O 1
ATOM 872 N N . SER A 1 108 ? 2.082 14.595 6.117 1.00 98.00 108 SER A N 1
ATOM 873 C CA . SER A 1 108 ? 0.745 15.125 5.822 1.00 98.00 108 SER A CA 1
ATOM 874 C C . SER A 1 108 ? 0.196 14.659 4.471 1.00 98.00 108 SER A C 1
ATOM 876 O O . SER A 1 108 ? -0.992 14.353 4.361 1.00 98.00 108 SER A O 1
ATOM 878 N N . ASP A 1 109 ? 1.053 14.549 3.461 1.00 98.19 109 ASP A N 1
ATOM 879 C CA . ASP A 1 109 ? 0.722 14.065 2.122 1.00 98.19 109 ASP A CA 1
ATOM 880 C C . ASP A 1 109 ? 0.378 12.566 2.109 1.00 98.19 109 ASP A C 1
ATOM 882 O O . ASP A 1 109 ? -0.594 12.162 1.465 1.00 98.19 109 ASP A O 1
ATOM 886 N N . MET A 1 110 ? 1.121 11.757 2.867 1.00 98.00 110 MET A N 1
ATOM 887 C CA . MET A 1 110 ? 0.877 10.324 3.054 1.00 98.00 110 MET A CA 1
ATOM 888 C C . MET A 1 110 ? -0.400 10.070 3.848 1.00 98.00 110 MET A C 1
ATOM 890 O O . MET A 1 110 ? -1.212 9.234 3.455 1.00 98.00 110 MET A O 1
ATOM 894 N N . LYS A 1 111 ? -0.644 10.846 4.910 1.00 98.50 111 LYS A N 1
ATOM 895 C CA . LYS A 1 111 ? -1.931 10.834 5.614 1.00 98.50 111 LYS A CA 1
ATOM 896 C C . LYS A 1 111 ? -3.076 11.141 4.646 1.00 98.50 111 LYS A C 1
ATOM 898 O O . LYS A 1 111 ? -4.021 10.365 4.564 1.00 98.50 111 LYS A O 1
ATOM 903 N N . ALA A 1 112 ? -2.975 12.217 3.865 1.00 98.62 112 ALA A N 1
ATOM 904 C CA . ALA A 1 112 ? -4.002 12.581 2.887 1.00 98.62 112 ALA A CA 1
ATOM 905 C C . ALA A 1 112 ? -4.197 11.520 1.786 1.00 98.62 112 ALA A C 1
ATOM 907 O O . ALA A 1 112 ? -5.299 11.371 1.261 1.00 98.62 112 ALA A O 1
ATOM 908 N N . LEU A 1 113 ? -3.146 10.785 1.412 1.00 98.75 113 LEU A N 1
ATOM 909 C CA . LEU A 1 113 ? -3.255 9.642 0.505 1.00 98.75 113 LEU A CA 1
ATOM 910 C C . LEU A 1 113 ? -4.080 8.513 1.132 1.00 98.75 113 LEU A C 1
ATOM 912 O O . LEU A 1 113 ? -5.028 8.053 0.504 1.00 98.75 113 LEU A O 1
ATOM 916 N N . TYR A 1 114 ? -3.743 8.077 2.347 1.00 98.62 114 TYR A N 1
ATOM 917 C CA . TYR A 1 114 ? -4.443 6.961 2.988 1.00 98.62 114 TYR A CA 1
ATOM 918 C C . TYR A 1 114 ? -5.913 7.286 3.264 1.00 98.62 114 TYR A C 1
ATOM 920 O O . TYR A 1 114 ? -6.771 6.446 3.020 1.00 98.62 114 TYR A O 1
ATOM 928 N N . GLU A 1 115 ? -6.217 8.516 3.683 1.00 98.69 115 GLU A N 1
ATOM 929 C CA . GLU A 1 115 ? -7.601 8.987 3.851 1.00 98.69 115 GLU A CA 1
ATOM 930 C C . GLU A 1 115 ? -8.367 9.072 2.525 1.00 98.69 115 GLU A C 1
ATOM 932 O O . GLU A 1 115 ? -9.571 8.842 2.487 1.00 98.69 115 GLU A O 1
ATOM 937 N N . GLY A 1 116 ? -7.682 9.403 1.426 1.00 98.56 116 GLY A N 1
ATOM 938 C CA . GLY A 1 116 ? -8.296 9.505 0.101 1.00 98.56 116 GLY A CA 1
ATOM 939 C C . GLY A 1 116 ? -8.551 8.157 -0.581 1.00 98.56 116 GLY A C 1
ATOM 940 O O . GLY A 1 116 ? -9.358 8.092 -1.504 1.00 98.56 116 GLY A O 1
ATOM 941 N N . PHE A 1 117 ? -7.874 7.092 -0.144 1.00 98.69 117 PHE A N 1
ATOM 942 C CA . PHE A 1 117 ? -7.991 5.736 -0.696 1.00 98.69 117 PHE A CA 1
ATOM 943 C C . PHE A 1 117 ? -8.051 4.690 0.431 1.00 98.69 117 PHE A C 1
ATOM 945 O O . PHE A 1 117 ? -7.217 3.777 0.488 1.00 98.69 117 PHE A O 1
ATOM 952 N N . PRO A 1 118 ? -9.014 4.809 1.359 1.00 98.31 118 PRO A N 1
ATOM 953 C CA . PRO A 1 118 ? -9.000 4.066 2.616 1.00 98.31 118 PRO A CA 1
ATOM 954 C C . PRO A 1 118 ? -9.219 2.558 2.422 1.00 98.31 118 PRO A C 1
ATOM 956 O O . PRO A 1 118 ? -8.942 1.767 3.319 1.00 98.31 118 PRO A O 1
ATOM 959 N N . ASP A 1 119 ? -9.696 2.131 1.256 1.00 98.00 119 ASP A N 1
ATOM 960 C CA . ASP A 1 119 ? -9.949 0.744 0.863 1.00 98.00 119 ASP A CA 1
ATOM 961 C C . ASP A 1 119 ? -8.793 0.093 0.075 1.00 98.00 119 ASP A C 1
ATOM 963 O O . ASP A 1 119 ? -8.879 -1.080 -0.289 1.00 98.00 119 ASP A O 1
ATOM 967 N N . ARG A 1 120 ? -7.696 0.824 -0.182 1.00 98.25 120 ARG A N 1
ATOM 968 C CA . ARG A 1 120 ? -6.597 0.373 -1.064 1.00 98.25 120 ARG A CA 1
ATOM 969 C C . ARG A 1 120 ? -5.310 -0.024 -0.342 1.00 98.25 120 ARG A C 1
ATOM 971 O O . ARG A 1 120 ? -4.382 -0.501 -0.995 1.00 98.25 120 ARG A O 1
ATOM 978 N N . PHE A 1 121 ? -5.252 0.138 0.980 1.00 98.38 121 PHE A N 1
ATOM 979 C CA . PHE A 1 121 ? -4.057 -0.134 1.784 1.00 98.38 121 PHE A CA 1
ATOM 980 C C . PHE A 1 121 ? -4.278 -1.221 2.837 1.00 98.38 121 PHE A C 1
ATOM 982 O O . PHE A 1 121 ? -5.363 -1.338 3.404 1.00 98.38 121 PHE A O 1
ATOM 989 N N . LEU A 1 122 ? -3.231 -1.991 3.130 1.00 97.19 122 LEU A N 1
ATOM 990 C CA . LEU A 1 122 ? -3.207 -3.001 4.188 1.00 97.19 122 LEU A CA 1
ATOM 991 C C . LEU A 1 122 ? -1.979 -2.825 5.081 1.00 97.19 122 LEU A C 1
ATOM 993 O O . LEU A 1 122 ? -0.955 -2.302 4.649 1.00 97.19 122 LEU A O 1
ATOM 997 N N . ILE A 1 123 ? -2.036 -3.339 6.306 1.00 94.31 123 ILE A N 1
ATOM 998 C CA . ILE A 1 123 ? -0.848 -3.488 7.150 1.00 94.31 123 ILE A CA 1
ATOM 999 C C . ILE A 1 123 ? -0.227 -4.874 6.959 1.00 94.31 123 ILE A C 1
ATOM 1001 O O . ILE A 1 123 ? -0.912 -5.893 6.974 1.00 94.31 123 ILE A O 1
ATOM 1005 N N . GLY A 1 124 ? 1.098 -4.895 6.841 1.00 90.19 124 GLY A N 1
ATOM 1006 C CA . GLY A 1 124 ? 1.938 -6.083 6.946 1.00 90.19 124 GLY A CA 1
ATOM 1007 C C . GLY A 1 124 ? 3.170 -5.743 7.779 1.00 90.19 124 GLY A C 1
ATOM 1008 O O . GLY A 1 124 ? 3.566 -4.584 7.853 1.00 90.19 124 GLY A O 1
ATOM 1009 N N . THR A 1 125 ? 3.782 -6.720 8.443 1.00 88.75 125 THR A N 1
ATOM 1010 C CA . THR A 1 125 ? 4.979 -6.460 9.265 1.00 88.75 125 THR A CA 1
ATOM 1011 C C . THR A 1 125 ? 6.280 -6.616 8.501 1.00 88.75 125 THR A C 1
ATOM 1013 O O . THR A 1 125 ? 7.284 -6.047 8.929 1.00 88.75 125 THR A O 1
ATOM 1016 N N . ASP A 1 126 ? 6.266 -7.373 7.400 1.00 88.88 126 ASP A N 1
ATOM 1017 C CA . ASP A 1 126 ? 7.465 -7.811 6.680 1.00 88.88 126 ASP A CA 1
ATOM 1018 C C . ASP A 1 126 ? 8.495 -8.475 7.618 1.00 88.88 126 ASP A C 1
ATOM 1020 O O . ASP A 1 126 ? 9.691 -8.175 7.636 1.00 88.88 126 ASP A O 1
ATOM 1024 N N . ALA A 1 127 ? 7.995 -9.340 8.505 1.00 86.25 127 ALA A N 1
ATOM 1025 C CA . ALA A 1 127 ? 8.810 -10.167 9.389 1.00 86.25 127 ALA A CA 1
ATOM 1026 C C . ALA A 1 127 ? 9.143 -11.502 8.696 1.00 86.25 127 ALA A C 1
ATOM 1028 O O . ALA A 1 127 ? 8.661 -12.559 9.089 1.00 86.25 127 ALA A O 1
ATOM 1029 N N . ALA A 1 128 ? 9.932 -11.436 7.620 1.00 77.38 128 ALA A N 1
ATOM 1030 C CA . ALA A 1 128 ? 10.148 -12.555 6.695 1.00 77.38 128 ALA A CA 1
ATOM 1031 C C . ALA A 1 128 ? 11.144 -13.636 7.177 1.00 77.38 128 ALA A C 1
ATOM 1033 O O . ALA A 1 128 ? 11.299 -14.664 6.525 1.00 77.38 128 ALA A O 1
ATOM 1034 N N . HIS A 1 129 ? 11.854 -13.412 8.285 1.00 80.12 129 HIS A N 1
ATOM 1035 C CA . HIS A 1 129 ? 12.876 -14.323 8.813 1.00 80.12 129 HIS A CA 1
ATOM 1036 C C . HIS A 1 129 ? 12.965 -14.222 10.339 1.00 80.12 129 HIS A C 1
ATOM 1038 O O . HIS A 1 129 ? 12.631 -13.186 10.912 1.00 80.12 129 HIS A O 1
ATOM 1044 N N . THR A 1 130 ? 13.442 -15.279 11.006 1.00 81.00 130 THR A N 1
ATOM 1045 C CA . THR A 1 130 ? 13.455 -15.387 12.479 1.00 81.00 130 THR A CA 1
ATOM 1046 C C . THR A 1 130 ? 14.083 -14.177 13.188 1.00 81.00 130 THR A C 1
ATOM 1048 O O . THR A 1 130 ? 13.459 -13.672 14.119 1.00 81.00 130 THR A O 1
ATOM 1051 N N . PRO A 1 131 ? 15.234 -13.623 12.747 1.00 81.44 131 PRO A N 1
ATOM 1052 C CA . PRO A 1 131 ? 15.774 -12.393 13.337 1.00 81.44 131 PRO A CA 1
ATOM 1053 C C . PRO A 1 131 ? 14.826 -11.185 13.295 1.00 81.44 131 PRO A C 1
ATOM 1055 O O . PRO A 1 131 ? 14.810 -10.390 14.231 1.00 81.44 131 PRO A O 1
ATOM 1058 N N . ALA A 1 132 ? 13.996 -11.050 12.255 1.00 76.50 132 ALA A N 1
ATOM 1059 C CA . ALA A 1 132 ? 13.049 -9.941 12.139 1.00 76.50 132 ALA A CA 1
ATOM 1060 C C . ALA A 1 132 ? 11.931 -9.995 13.198 1.00 76.50 132 ALA A C 1
ATOM 1062 O O . ALA A 1 132 ? 11.309 -8.969 13.479 1.00 76.50 132 ALA A O 1
ATOM 1063 N N . LEU A 1 133 ? 11.693 -11.163 13.811 1.00 82.69 133 LEU A N 1
ATOM 1064 C CA . LEU A 1 133 ? 10.714 -11.324 14.889 1.00 82.69 133 LEU A CA 1
ATOM 1065 C C . LEU A 1 133 ? 11.158 -10.666 16.200 1.00 82.69 133 LEU A C 1
ATOM 1067 O O . LEU A 1 133 ? 10.297 -10.305 16.998 1.00 82.69 133 LEU A O 1
ATOM 1071 N N . ALA A 1 134 ? 12.461 -10.438 16.402 1.00 85.31 134 ALA A N 1
ATOM 1072 C CA . ALA A 1 134 ? 12.968 -9.759 17.598 1.00 85.31 134 ALA A CA 1
ATOM 1073 C C . ALA A 1 134 ? 12.379 -8.344 17.768 1.00 85.31 134 ALA A C 1
ATOM 1075 O O . ALA A 1 134 ? 12.208 -7.865 18.883 1.00 85.31 134 ALA A O 1
ATOM 1076 N N . ASP A 1 135 ? 12.012 -7.702 16.655 1.00 81.81 135 ASP A N 1
ATOM 1077 C CA . ASP A 1 135 ? 11.430 -6.359 16.615 1.00 81.81 135 ASP A CA 1
ATOM 1078 C C . ASP A 1 135 ? 9.903 -6.353 16.454 1.00 81.81 135 ASP A C 1
ATOM 1080 O O . ASP A 1 135 ? 9.306 -5.289 16.263 1.00 81.81 135 ASP A O 1
ATOM 1084 N N . TYR A 1 136 ? 9.251 -7.518 16.489 1.00 87.25 136 TYR A N 1
ATOM 1085 C CA . TYR A 1 136 ? 7.849 -7.652 16.100 1.00 87.25 136 TYR A CA 1
ATOM 1086 C C . TYR A 1 136 ? 6.914 -6.790 16.955 1.00 87.25 136 TYR A C 1
ATOM 1088 O O . TYR A 1 136 ? 6.158 -5.985 16.411 1.00 87.25 136 TYR A O 1
ATOM 1096 N N . GLU A 1 137 ? 6.998 -6.884 18.285 1.00 89.88 137 GLU A N 1
ATOM 1097 C CA . GLU A 1 137 ? 6.144 -6.099 19.189 1.00 89.88 137 GLU A CA 1
ATOM 1098 C C . GLU A 1 137 ? 6.323 -4.593 18.985 1.00 89.88 137 GLU A C 1
ATOM 1100 O O . GLU A 1 137 ? 5.343 -3.847 18.905 1.00 89.88 137 GLU A O 1
ATOM 1105 N N . ARG A 1 138 ? 7.572 -4.149 18.802 1.00 87.44 138 ARG A N 1
ATOM 1106 C CA . ARG A 1 138 ? 7.902 -2.753 18.498 1.00 87.44 138 ARG A CA 1
ATOM 1107 C C . ARG A 1 138 ? 7.278 -2.299 17.178 1.00 87.44 138 ARG A C 1
ATOM 1109 O O . ARG A 1 138 ? 6.719 -1.203 17.119 1.00 87.44 138 ARG A O 1
ATOM 1116 N N . ARG A 1 139 ? 7.321 -3.133 16.132 1.00 87.50 139 ARG A N 1
ATOM 1117 C CA . ARG A 1 139 ? 6.657 -2.858 14.844 1.00 87.50 139 ARG A CA 1
ATOM 1118 C C . ARG A 1 139 ? 5.141 -2.755 15.014 1.00 87.50 139 ARG A C 1
ATOM 1120 O O . ARG A 1 139 ? 4.542 -1.812 14.505 1.00 87.50 139 ARG A O 1
ATOM 1127 N N . ILE A 1 140 ? 4.518 -3.662 15.769 1.00 92.06 140 ILE A N 1
ATOM 1128 C CA . ILE A 1 140 ? 3.071 -3.614 16.040 1.00 92.06 140 ILE A CA 1
ATOM 1129 C C . ILE A 1 140 ? 2.690 -2.347 16.813 1.00 92.06 140 ILE A C 1
ATOM 1131 O O . ILE A 1 140 ? 1.725 -1.676 16.445 1.00 92.06 140 ILE A O 1
ATOM 1135 N N . HIS A 1 141 ? 3.455 -1.974 17.842 1.00 92.62 141 HIS A N 1
ATOM 1136 C CA . HIS A 1 141 ? 3.239 -0.719 18.563 1.00 92.62 141 HIS A CA 1
ATOM 1137 C C . HIS A 1 141 ? 3.324 0.484 17.620 1.00 92.62 141 HIS A C 1
ATOM 1139 O O . HIS A 1 141 ? 2.448 1.348 17.629 1.00 92.62 141 HIS A O 1
ATOM 1145 N N . ARG A 1 142 ? 4.339 0.517 16.751 1.00 90.62 142 ARG A N 1
ATOM 1146 C CA . ARG A 1 142 ? 4.500 1.604 15.788 1.00 90.62 142 ARG A CA 1
ATOM 1147 C C . ARG A 1 142 ? 3.367 1.659 14.759 1.00 90.62 142 ARG A C 1
ATOM 1149 O O . ARG A 1 142 ? 2.895 2.751 14.465 1.00 90.62 142 ARG A O 1
ATOM 1156 N N . PHE A 1 143 ? 2.861 0.526 14.274 1.00 92.94 143 PHE A N 1
ATOM 1157 C CA . PHE A 1 143 ? 1.663 0.522 13.426 1.00 92.94 143 PHE A CA 1
ATOM 1158 C C . PHE A 1 143 ? 0.437 1.082 14.147 1.0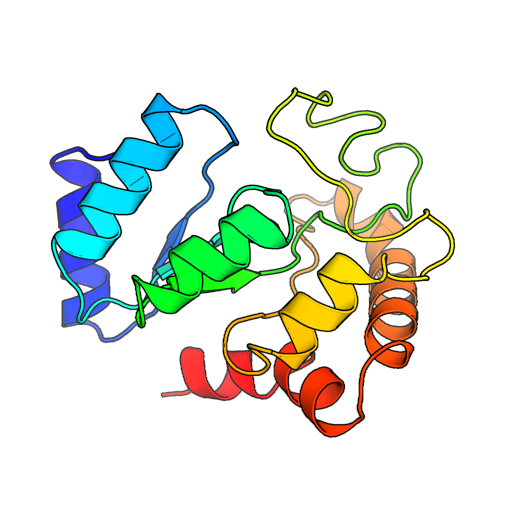0 92.94 143 PHE A C 1
ATOM 1160 O O . PHE A 1 143 ? -0.326 1.822 13.540 1.00 92.94 143 PHE A O 1
ATOM 1167 N N . ARG A 1 144 ? 0.252 0.789 15.441 1.00 95.12 144 ARG A N 1
ATOM 1168 C CA . ARG A 1 144 ? -0.851 1.373 16.225 1.00 95.12 144 ARG A CA 1
ATOM 1169 C C . ARG A 1 144 ? -0.729 2.894 16.341 1.00 95.12 144 ARG A C 1
ATOM 1171 O O . ARG A 1 144 ? -1.732 3.580 16.187 1.00 95.12 144 ARG A O 1
ATOM 1178 N N . GLN A 1 145 ? 0.485 3.412 16.548 1.00 95.19 145 GLN A N 1
ATOM 1179 C CA . GLN A 1 145 ? 0.750 4.857 16.529 1.00 95.19 145 GLN A CA 1
ATOM 1180 C C . GLN A 1 145 ? 0.456 5.456 15.148 1.00 95.19 145 GLN A C 1
ATOM 1182 O O . GLN A 1 145 ? -0.258 6.444 15.039 1.00 95.19 145 GLN A O 1
ATOM 1187 N N . LEU A 1 146 ? 0.930 4.819 14.076 1.00 94.75 146 LEU A N 1
ATOM 1188 C CA . LEU A 1 146 ? 0.648 5.252 12.708 1.00 94.75 146 LEU A CA 1
ATOM 1189 C C . LEU A 1 146 ? -0.863 5.306 12.442 1.00 94.75 146 LEU A C 1
ATOM 1191 O O . LEU A 1 146 ? -1.367 6.302 11.935 1.00 94.75 146 LEU A O 1
ATOM 1195 N N . LEU A 1 147 ? -1.606 4.269 12.830 1.00 97.00 147 LEU A N 1
ATOM 1196 C CA . LEU A 1 147 ? -3.058 4.208 12.665 1.00 97.00 147 LEU A CA 1
ATOM 1197 C C . LEU A 1 147 ? -3.795 5.291 13.460 1.00 97.00 147 LEU A C 1
ATOM 1199 O O . LEU A 1 147 ? -4.802 5.799 12.977 1.00 97.00 147 LEU A O 1
ATOM 1203 N N . SER A 1 148 ? -3.295 5.696 14.633 1.00 97.75 148 SER A N 1
ATOM 1204 C CA . SER A 1 148 ? -3.917 6.767 15.427 1.00 97.75 148 SER A CA 1
ATOM 1205 C C . SER A 1 148 ? -3.795 8.154 14.788 1.00 97.75 148 SER A C 1
ATOM 1207 O O . SER A 1 148 ? -4.394 9.107 15.276 1.00 97.75 148 SER A O 1
ATOM 1209 N N . ASN A 1 149 ? -3.020 8.290 13.708 1.00 97.88 149 ASN A N 1
ATOM 1210 C CA . ASN A 1 149 ? -2.946 9.525 12.930 1.00 97.88 149 ASN A CA 1
ATOM 1211 C C . ASN A 1 149 ? -4.146 9.694 11.986 1.00 97.88 149 ASN A C 1
ATOM 1213 O O . ASN A 1 149 ? -4.350 10.797 11.471 1.00 97.88 149 ASN A O 1
ATOM 1217 N N . LEU A 1 150 ? -4.880 8.614 11.707 1.00 98.56 150 LEU A N 1
ATOM 1218 C CA . LEU A 1 150 ? -5.937 8.541 10.702 1.00 98.56 150 LEU A CA 1
ATOM 1219 C C . LEU A 1 150 ? -7.325 8.665 11.341 1.00 98.56 150 LEU A C 1
ATOM 1221 O O . LEU A 1 150 ? -7.500 8.448 12.541 1.00 98.56 150 LEU A O 1
ATOM 1225 N N . GLN A 1 151 ? -8.326 8.986 10.528 1.00 98.62 151 GLN A N 1
ATOM 1226 C CA . GLN A 1 151 ? -9.723 8.922 10.922 1.00 98.62 151 GLN A CA 1
ATOM 1227 C C . GLN A 1 151 ? -10.091 7.488 11.320 1.00 98.62 151 GLN A C 1
ATOM 1229 O O . GLN A 1 151 ? -9.588 6.539 10.709 1.00 98.62 151 GLN A O 1
ATOM 1234 N N . PRO A 1 152 ? -10.995 7.299 12.302 1.00 98.44 152 PRO A N 1
ATOM 1235 C CA . PRO A 1 152 ? -11.317 5.973 12.825 1.00 98.44 152 PRO A CA 1
ATOM 1236 C C . PRO A 1 152 ? -11.712 4.953 11.749 1.00 98.44 152 PRO A C 1
ATOM 1238 O O . PRO A 1 152 ? -11.306 3.794 11.823 1.00 98.44 152 PRO A O 1
ATOM 1241 N N . GLU A 1 153 ? -12.462 5.375 10.726 1.00 98.12 153 GLU A N 1
ATOM 1242 C CA . GLU A 1 153 ? -12.869 4.485 9.636 1.00 98.12 153 GLU A CA 1
ATOM 1243 C C . GLU A 1 153 ? -11.675 4.039 8.778 1.00 98.12 153 GLU A C 1
ATOM 1245 O O . GLU A 1 153 ? -11.492 2.839 8.553 1.00 98.12 153 GLU A O 1
ATOM 1250 N N . THR A 1 154 ? -10.841 4.983 8.341 1.00 98.69 154 THR A N 1
ATOM 1251 C CA . THR A 1 154 ? -9.626 4.710 7.562 1.00 98.69 154 THR A CA 1
ATOM 1252 C C . THR A 1 154 ? -8.669 3.822 8.349 1.00 98.69 154 THR A C 1
ATOM 1254 O O . THR A 1 154 ? -8.206 2.802 7.836 1.00 98.69 154 THR A O 1
ATOM 1257 N N . ALA A 1 155 ? -8.439 4.137 9.627 1.00 98.50 155 ALA A N 1
ATOM 1258 C CA . ALA A 1 155 ? -7.606 3.332 10.509 1.00 98.50 155 ALA A CA 1
ATOM 1259 C C . ALA A 1 155 ? -8.105 1.880 10.587 1.00 98.50 155 ALA A C 1
ATOM 1261 O O . ALA A 1 155 ? -7.324 0.940 10.445 1.00 98.50 155 ALA A O 1
ATOM 1262 N N . GLN A 1 156 ? -9.414 1.677 10.754 1.00 98.38 156 GLN A N 1
ATOM 1263 C CA . GLN A 1 156 ? -10.004 0.342 10.837 1.00 98.38 156 GLN A CA 1
ATOM 1264 C C . GLN A 1 156 ? -9.882 -0.442 9.520 1.00 98.38 156 GLN A C 1
ATOM 1266 O O . GLN A 1 156 ? -9.652 -1.657 9.532 1.00 98.38 156 GLN A O 1
ATOM 1271 N N . ARG A 1 157 ? -10.019 0.242 8.378 1.00 98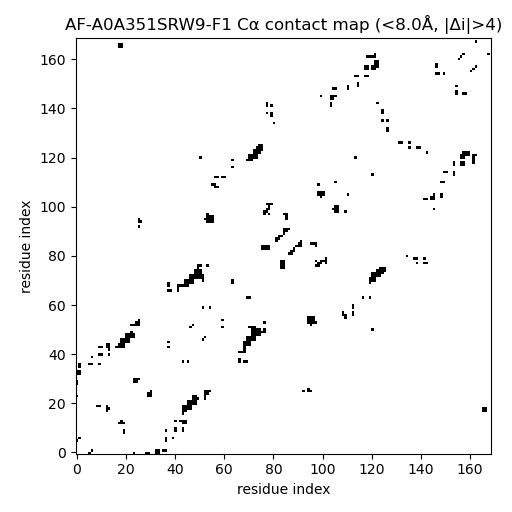.56 157 ARG A N 1
ATOM 1272 C CA . ARG A 1 157 ? -9.866 -0.371 7.052 1.00 98.56 157 ARG A CA 1
ATOM 1273 C C . ARG A 1 157 ? -8.449 -0.867 6.806 1.00 98.56 157 ARG A C 1
ATOM 1275 O O . ARG A 1 157 ? -8.282 -2.046 6.487 1.00 98.56 157 ARG A O 1
ATOM 1282 N N . LEU A 1 158 ? -7.459 -0.008 7.044 1.00 97.94 158 LEU A N 1
ATOM 1283 C CA . LEU A 1 158 ? -6.040 -0.351 6.921 1.00 97.94 158 LEU A CA 1
ATOM 1284 C C . LEU A 1 158 ? -5.627 -1.443 7.914 1.00 97.94 158 LEU A C 1
ATOM 1286 O O . LEU A 1 158 ? -4.840 -2.324 7.565 1.00 97.94 158 LEU A O 1
ATOM 1290 N N . ALA A 1 159 ? -6.159 -1.392 9.140 1.00 97.44 159 ALA A N 1
ATOM 1291 C CA . ALA A 1 159 ? -5.821 -2.338 10.195 1.00 97.44 159 ALA A CA 1
ATOM 1292 C C . ALA A 1 159 ? -6.265 -3.768 9.880 1.00 97.44 159 ALA A C 1
ATOM 1294 O O . ALA A 1 159 ? -5.503 -4.698 10.136 1.00 97.44 159 ALA A O 1
ATOM 1295 N N . PHE A 1 160 ? -7.485 -3.961 9.362 1.00 97.06 160 PHE A N 1
ATOM 1296 C CA . PHE A 1 160 ? -7.969 -5.315 9.080 1.00 97.06 160 PHE A CA 1
ATOM 1297 C C . PHE A 1 160 ? -9.072 -5.434 8.024 1.00 97.06 160 PHE A C 1
ATOM 1299 O O . PHE A 1 160 ? -9.055 -6.425 7.297 1.00 97.06 160 PHE A O 1
ATOM 1306 N N . LYS A 1 161 ? -10.022 -4.491 7.883 1.00 98.00 161 LYS A N 1
ATOM 1307 C CA . LYS A 1 161 ? -11.194 -4.740 7.007 1.00 98.00 161 LYS A CA 1
ATOM 1308 C C . LYS A 1 161 ? -10.810 -4.964 5.544 1.00 98.00 161 LYS A C 1
ATOM 1310 O O . LYS A 1 161 ? -11.419 -5.800 4.881 1.00 98.00 161 LYS A O 1
ATOM 1315 N N . ASN A 1 162 ? -9.792 -4.259 5.046 1.00 97.94 162 ASN A N 1
ATOM 1316 C CA . ASN A 1 162 ? -9.323 -4.453 3.673 1.00 97.94 162 ASN A CA 1
ATOM 1317 C C . ASN A 1 162 ? -8.722 -5.854 3.493 1.00 97.94 162 ASN A C 1
ATOM 1319 O O . ASN A 1 162 ? -9.008 -6.521 2.502 1.00 97.94 162 ASN A O 1
ATOM 1323 N N . ALA A 1 163 ? -7.954 -6.338 4.476 1.00 96.81 163 ALA A N 1
ATOM 1324 C CA . ALA A 1 163 ? -7.430 -7.703 4.472 1.00 96.81 163 ALA A CA 1
ATOM 1325 C C . ALA A 1 163 ? -8.561 -8.738 4.527 1.00 96.81 163 ALA A C 1
ATOM 1327 O O . ALA A 1 163 ? -8.567 -9.686 3.744 1.00 96.81 163 ALA A O 1
ATOM 1328 N N . GLU A 1 164 ? -9.550 -8.543 5.400 1.00 96.25 164 GLU A N 1
ATOM 1329 C CA . GLU A 1 164 ? -10.710 -9.431 5.483 1.00 96.25 164 GLU A CA 1
ATOM 1330 C C . GLU A 1 164 ? -11.450 -9.511 4.143 1.00 96.25 164 GLU A C 1
ATOM 1332 O O . GLU A 1 164 ? -11.717 -10.613 3.676 1.00 96.25 164 GLU A O 1
ATOM 1337 N N . GLY A 1 165 ? -11.710 -8.378 3.484 1.00 95.12 165 GLY A N 1
ATOM 1338 C CA . GLY A 1 165 ? -12.387 -8.353 2.182 1.00 95.12 165 GLY A CA 1
ATOM 1339 C C . GLY A 1 165 ? -11.557 -8.901 1.013 1.00 95.12 165 GLY A C 1
ATOM 1340 O O . GLY A 1 165 ? -12.119 -9.292 -0.011 1.00 95.12 165 GLY A O 1
ATOM 1341 N N . LEU A 1 166 ? -10.227 -8.923 1.133 1.00 95.06 166 LEU A N 1
ATOM 1342 C CA . LEU A 1 166 ? -9.330 -9.444 0.098 1.00 95.06 166 LEU A CA 1
ATOM 1343 C C . LEU A 1 166 ? -9.052 -10.939 0.234 1.00 95.06 166 LEU A C 1
ATOM 1345 O O . LEU A 1 166 ? -8.916 -11.617 -0.785 1.00 95.06 166 LEU A O 1
ATOM 1349 N N . PHE A 1 167 ? -8.940 -11.438 1.465 1.00 94.62 167 PHE A N 1
ATOM 1350 C CA . PHE A 1 167 ? -8.446 -12.787 1.737 1.00 94.62 167 PHE A CA 1
ATOM 1351 C C . PHE A 1 167 ? -9.499 -13.746 2.291 1.00 94.62 167 PHE A C 1
ATOM 1353 O O . PHE A 1 167 ? -9.300 -14.958 2.183 1.00 94.62 167 PHE A O 1
ATOM 1360 N N . ARG A 1 168 ? -10.606 -13.263 2.876 1.00 85.81 168 ARG A N 1
ATOM 1361 C CA . ARG A 1 168 ? -11.700 -14.168 3.254 1.00 85.81 168 ARG A CA 1
ATOM 1362 C C . ARG A 1 168 ? -12.483 -14.563 2.005 1.00 85.81 168 ARG A C 1
ATOM 1364 O O . ARG A 1 168 ? -12.875 -13.711 1.212 1.00 85.81 168 ARG A O 1
ATOM 1371 N N . ARG A 1 169 ? -12.657 -15.872 1.845 1.00 60.12 169 ARG A N 1
ATOM 1372 C CA . ARG A 1 169 ? -13.529 -16.501 0.854 1.00 60.12 169 ARG A CA 1
ATOM 1373 C C . ARG A 1 169 ? -14.859 -16.853 1.494 1.00 60.12 169 ARG A C 1
ATOM 1375 O O . ARG A 1 169 ? -14.824 -17.247 2.681 1.00 60.12 169 ARG A O 1
#

Foldseek 3Di:
DQDPVLLVVQVVQLVVVAEAEDEDAQDPVRVVNVVVSLVSDLSHAYEYEQLNRQAFLVVSLVVCVVRVRYAYENAQLALQDCCRDCNNPPPDDPRHHHQAPNPLHGDPSSQVSLQVCLLRYAYDHNCVDPVSVVCVVSSVVSLVSNLVNHDPSSSVNRYPVSVCVRHPD